Protein AF-W7WMU0-F1 (afdb_monomer)

pLDDT: mean 93.83, std 4.4, range [74.94, 98.0]

Secondary structure (DSSP, 8-state):
--HHHHHHHHHH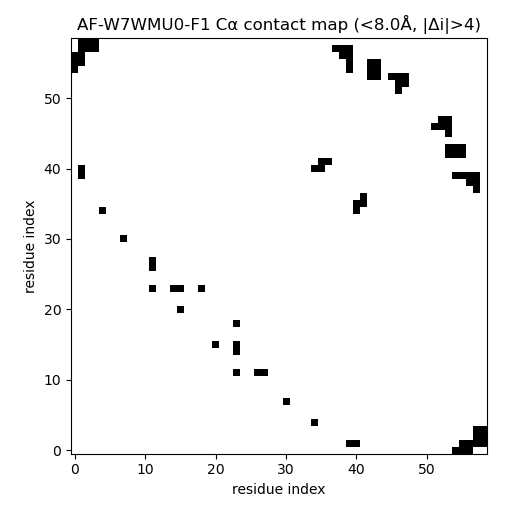HHHHTTS-HHHHHHHHHHHHHHHTTSHHHHHHHHHHHTTS-------

Radius of gyration: 13.33 Å; Cα contacts (8 Å, |Δi|>4): 45; chains: 1; bounding box: 25×21×36 Å

Mean predicted aligned error: 2.96 Å

Nearest PDB structures (foldseek):
  4fzw-assembly1_D  TM=9.761E-01  e=6.772E-04  Escherichia coli K-12
  2ej5-assembly1_A  TM=9.675E-01  e=7.744E-04  Geobacillus kaustophilus
  2zqq-assembly1_F  TM=9.164E-01  e=6.197E-03  Homo sapiens
  2dub-assembly2_D-2  TM=9.183E-01  e=1.695E-02  Rattus norvegicus
  1dub-assembly1_B  TM=9.216E-01  e=3.315E-02  Rattus norvegicus

Solvent-accessible surface area (backbone atoms only — not comparable to full-atom values): 3384 Å² total; per-residue (Å²): 103,51,48,49,60,54,52,52,53,48,56,51,59,65,50,40,78,81,44,57,71,70,60,36,49,53,51,52,54,53,52,50,61,59,47,70,71,32,69,40,44,53,40,45,53,53,17,57,78,65,76,45,86,58,82,47,73,51,110

Foldseek 3Di:
DQVVLVVLVVVLVVCVVPDDPVVSVVSVVVSCVVCCPDPQNVQVVVCVVVVHDGDHDHD

Sequence (59 aa):
MPTRALVATREAIDAAQTLDFDTALQREQQLQRVHGHANDYLEGVSAFLGKRAPRYTDR

Structure (mmCIF, N/CA/C/O backbone):
data_AF-W7WMU0-F1
#
_entry.id   AF-W7WMU0-F1
#
loop_
_atom_site.group_PDB
_atom_site.id
_atom_site.type_symbol
_atom_site.label_atom_id
_atom_site.label_alt_id
_atom_site.label_comp_id
_atom_site.label_asym_id
_atom_site.label_entity_id
_atom_site.label_seq_id
_atom_site.pdbx_PDB_ins_code
_atom_site.Cartn_x
_atom_site.Cartn_y
_atom_site.Cartn_z
_atom_site.occupancy
_atom_site.B_iso_or_equiv
_atom_site.auth_seq_id
_atom_site.auth_comp_id
_atom_site.auth_asym_id
_atom_site.auth_atom_id
_atom_site.pdbx_PDB_model_num
ATOM 1 N N . MET A 1 1 ? -0.397 -6.107 12.449 1.00 79.50 1 MET A N 1
ATOM 2 C CA . MET A 1 1 ? 0.154 -5.502 11.215 1.00 79.50 1 MET A CA 1
ATOM 3 C C . MET A 1 1 ? -0.668 -6.019 10.044 1.00 79.50 1 MET A C 1
ATOM 5 O O . MET A 1 1 ? -1.081 -7.169 10.151 1.00 79.50 1 MET A O 1
ATOM 9 N N . PRO A 1 2 ? -0.913 -5.229 8.984 1.00 90.69 2 PRO A N 1
ATOM 10 C CA . PRO A 1 2 ? -1.654 -5.676 7.804 1.00 90.69 2 PRO A CA 1
ATOM 11 C C . PRO A 1 2 ? -0.742 -6.527 6.907 1.00 90.69 2 PRO A C 1
ATOM 13 O O . PRO A 1 2 ? -0.229 -6.067 5.886 1.00 90.69 2 PRO A O 1
ATOM 16 N N . THR A 1 3 ? -0.451 -7.755 7.342 1.00 92.50 3 THR A N 1
ATOM 17 C CA . THR A 1 3 ? 0.607 -8.607 6.771 1.00 9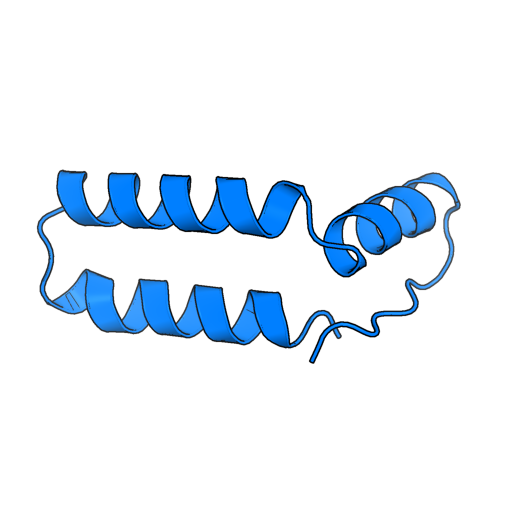2.50 3 THR A CA 1
ATOM 18 C C . THR A 1 3 ? 0.404 -8.856 5.283 1.00 92.50 3 THR A C 1
ATOM 20 O O . THR A 1 3 ? 1.347 -8.720 4.506 1.00 92.50 3 THR A O 1
ATOM 23 N N . ARG A 1 4 ? -0.836 -9.127 4.872 1.00 89.88 4 ARG A N 1
ATOM 24 C CA . ARG A 1 4 ? -1.186 -9.360 3.469 1.00 89.88 4 ARG A CA 1
ATOM 25 C C . ARG A 1 4 ? -0.830 -8.169 2.568 1.00 89.88 4 ARG A C 1
ATOM 27 O O . ARG A 1 4 ? -0.317 -8.366 1.472 1.00 89.88 4 ARG A O 1
ATOM 34 N N . ALA A 1 5 ? -1.060 -6.940 3.035 1.00 91.75 5 ALA A N 1
ATOM 35 C CA . ALA A 1 5 ? -0.697 -5.734 2.290 1.00 91.75 5 ALA A CA 1
ATOM 36 C C . ALA A 1 5 ? 0.828 -5.551 2.213 1.00 91.75 5 ALA A C 1
ATOM 38 O O . ALA A 1 5 ? 1.353 -5.198 1.164 1.00 91.75 5 ALA A O 1
ATOM 39 N N . LEU A 1 6 ? 1.556 -5.849 3.296 1.00 93.06 6 LEU A N 1
ATOM 40 C CA . LEU A 1 6 ? 3.021 -5.762 3.312 1.00 93.06 6 LEU A CA 1
ATOM 41 C C . LEU A 1 6 ? 3.676 -6.760 2.347 1.00 93.06 6 LEU A C 1
ATOM 43 O O . LEU A 1 6 ? 4.633 -6.404 1.661 1.00 93.06 6 LEU A O 1
ATOM 47 N N . VAL A 1 7 ? 3.156 -7.989 2.271 1.00 94.56 7 VAL A N 1
ATOM 48 C CA . VAL A 1 7 ? 3.641 -9.003 1.321 1.00 94.56 7 VAL A CA 1
ATOM 49 C C . VAL A 1 7 ? 3.401 -8.554 -0.120 1.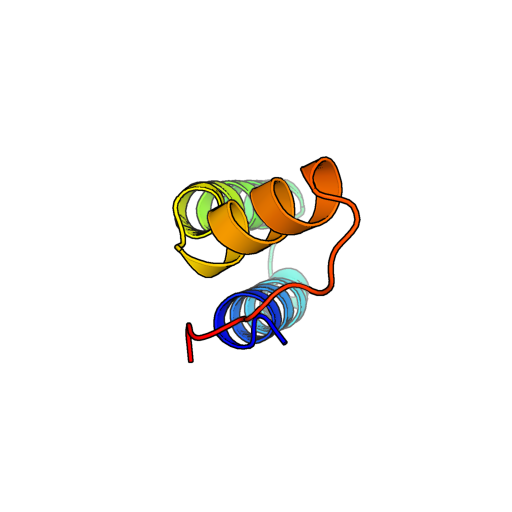00 94.56 7 VAL A C 1
ATOM 51 O O . VAL A 1 7 ? 4.333 -8.590 -0.918 1.00 94.56 7 VAL A O 1
ATOM 54 N N . ALA A 1 8 ? 2.203 -8.053 -0.433 1.00 93.94 8 ALA A N 1
ATOM 55 C CA . ALA A 1 8 ? 1.888 -7.548 -1.768 1.00 93.94 8 ALA A CA 1
ATOM 56 C C . ALA A 1 8 ? 2.779 -6.365 -2.178 1.00 93.94 8 ALA A C 1
ATOM 58 O O . ALA A 1 8 ? 3.260 -6.313 -3.309 1.00 93.94 8 ALA A O 1
ATOM 59 N N . THR A 1 9 ? 3.061 -5.443 -1.252 1.00 94.62 9 THR A N 1
ATOM 60 C CA . THR A 1 9 ? 4.000 -4.340 -1.498 1.00 94.62 9 THR A CA 1
ATOM 61 C C . THR A 1 9 ? 5.409 -4.857 -1.779 1.00 94.62 9 THR A C 1
ATOM 63 O O . THR A 1 9 ? 6.054 -4.379 -2.709 1.00 94.62 9 THR A O 1
ATOM 66 N N . ARG A 1 10 ? 5.886 -5.860 -1.030 1.00 96.19 10 ARG A N 1
ATOM 67 C CA . ARG A 1 10 ? 7.186 -6.491 -1.304 1.00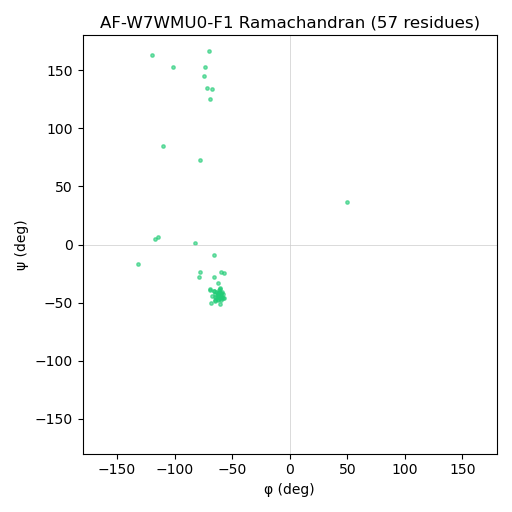 96.19 10 ARG A CA 1
ATOM 68 C C . ARG A 1 10 ? 7.223 -7.099 -2.706 1.00 96.19 10 ARG A C 1
ATOM 70 O O . ARG A 1 10 ? 8.150 -6.829 -3.455 1.00 96.19 10 ARG A O 1
ATOM 77 N N . GLU A 1 11 ? 6.196 -7.857 -3.083 1.00 95.00 11 GLU A N 1
ATOM 78 C CA . GLU A 1 11 ? 6.104 -8.471 -4.413 1.00 95.00 11 GLU A CA 1
ATOM 79 C C . GLU A 1 11 ? 6.048 -7.437 -5.548 1.00 95.00 11 GLU A C 1
ATOM 81 O O . GLU A 1 11 ? 6.553 -7.699 -6.641 1.00 95.00 11 GLU A O 1
ATOM 86 N N . ALA A 1 12 ? 5.433 -6.273 -5.312 1.00 96.00 12 ALA A N 1
ATOM 87 C CA . ALA A 1 12 ? 5.440 -5.163 -6.261 1.00 96.00 12 ALA A CA 1
ATOM 88 C C . ALA A 1 12 ? 6.858 -4.614 -6.465 1.00 96.00 12 ALA A C 1
ATOM 90 O O . ALA A 1 12 ? 7.301 -4.483 -7.605 1.00 96.00 12 ALA A O 1
ATOM 91 N N . ILE A 1 13 ? 7.577 -4.361 -5.365 1.00 96.12 13 ILE A N 1
ATOM 92 C CA . ILE A 1 13 ? 8.952 -3.843 -5.375 1.00 96.12 13 ILE A CA 1
ATOM 93 C C . ILE A 1 13 ? 9.904 -4.830 -6.054 1.00 96.12 13 ILE A C 1
ATOM 95 O O . ILE A 1 13 ? 10.689 -4.429 -6.912 1.00 96.12 13 ILE A O 1
ATOM 99 N N . ASP A 1 14 ? 9.821 -6.115 -5.703 1.00 96.94 14 ASP A N 1
ATOM 100 C CA . ASP A 1 14 ? 10.688 -7.152 -6.267 1.00 96.94 14 ASP A CA 1
ATOM 101 C C . ASP A 1 14 ? 10.516 -7.244 -7.786 1.00 96.94 14 ASP A C 1
ATOM 103 O O . ASP A 1 14 ? 11.492 -7.319 -8.530 1.00 96.94 14 ASP A O 1
ATOM 107 N N . ALA A 1 15 ? 9.277 -7.178 -8.269 1.00 95.31 15 ALA A N 1
ATOM 108 C CA . ALA A 1 15 ? 9.017 -7.289 -9.693 1.00 95.31 15 ALA A CA 1
ATOM 109 C C . ALA A 1 15 ? 9.299 -6.013 -10.490 1.00 95.31 15 ALA A C 1
ATOM 111 O O . ALA A 1 15 ? 9.635 -6.109 -11.670 1.00 95.31 15 ALA A O 1
ATOM 112 N N . ALA A 1 16 ? 9.183 -4.833 -9.876 1.00 96.25 16 ALA A N 1
ATOM 113 C CA . ALA A 1 16 ? 9.479 -3.563 -10.535 1.00 96.25 16 ALA A CA 1
ATOM 114 C C . ALA A 1 16 ? 10.917 -3.507 -11.081 1.00 96.25 16 ALA A C 1
ATOM 116 O O . ALA A 1 16 ? 11.168 -2.814 -12.060 1.00 96.25 16 ALA A O 1
ATOM 117 N N . GLN A 1 17 ? 11.842 -4.293 -10.517 1.00 96.44 17 GLN A N 1
ATOM 118 C CA . GLN A 1 17 ? 13.231 -4.389 -10.982 1.00 96.44 17 GLN A CA 1
ATOM 119 C C . GLN A 1 17 ? 13.369 -4.859 -12.439 1.00 96.44 17 GLN A C 1
ATOM 121 O O . GLN A 1 17 ? 14.383 -4.582 -13.075 1.00 96.44 17 GLN A O 1
ATOM 126 N N . THR A 1 18 ? 12.373 -5.576 -12.969 1.00 96.75 18 THR A N 1
ATOM 127 C CA . THR A 1 18 ? 12.385 -6.126 -14.336 1.00 96.75 18 THR A CA 1
ATOM 128 C C . THR A 1 18 ? 11.289 -5.553 -15.234 1.00 96.75 18 THR A C 1
ATOM 130 O O . THR A 1 18 ? 11.113 -6.030 -16.352 1.00 96.75 18 THR A O 1
ATOM 133 N N . LEU A 1 19 ? 10.516 -4.581 -14.745 1.00 96.25 19 LEU A N 1
ATOM 134 C CA . LEU A 1 19 ? 9.435 -3.942 -15.493 1.00 96.25 19 LEU A CA 1
ATOM 135 C C . LEU A 1 19 ? 9.887 -2.579 -16.017 1.00 96.25 19 LEU A C 1
ATOM 137 O O . LEU A 1 19 ? 10.731 -1.917 -15.416 1.00 96.25 19 LEU A O 1
ATOM 141 N N . ASP A 1 20 ? 9.290 -2.142 -17.124 1.00 97.69 20 ASP A N 1
ATOM 142 C CA . ASP A 1 20 ? 9.319 -0.723 -17.459 1.00 97.69 20 ASP A CA 1
ATOM 143 C C . ASP A 1 20 ? 8.444 0.082 -16.485 1.00 97.69 20 ASP A C 1
ATOM 145 O O . ASP A 1 20 ? 7.653 -0.456 -15.701 1.00 97.69 20 ASP A O 1
ATOM 149 N N . PHE A 1 21 ? 8.621 1.399 -16.524 1.00 96.38 21 PHE A N 1
ATOM 150 C CA . PHE A 1 21 ? 7.972 2.307 -15.589 1.00 96.38 21 PHE A CA 1
ATOM 151 C C . PHE A 1 21 ? 6.439 2.244 -15.667 1.00 96.38 21 PHE A C 1
ATOM 153 O O . PHE A 1 21 ? 5.772 2.137 -14.637 1.00 96.38 21 PHE A O 1
ATOM 160 N N . ASP A 1 22 ? 5.879 2.244 -16.877 1.00 98.00 22 ASP A N 1
ATOM 161 C CA . ASP A 1 22 ? 4.428 2.234 -17.076 1.00 98.00 22 ASP A CA 1
ATOM 162 C C . ASP A 1 22 ? 3.800 0.926 -16.577 1.00 98.00 22 ASP A C 1
ATOM 164 O O . ASP A 1 22 ? 2.750 0.936 -15.927 1.00 98.00 22 ASP A O 1
ATOM 168 N N . THR A 1 23 ? 4.457 -0.210 -16.816 1.00 97.25 23 THR A N 1
ATOM 169 C CA . THR A 1 23 ? 3.985 -1.519 -16.355 1.00 97.25 23 THR A CA 1
ATOM 170 C C . THR A 1 23 ? 4.082 -1.641 -14.836 1.00 97.25 23 THR A C 1
ATOM 172 O O . THR A 1 23 ? 3.176 -2.195 -14.205 1.00 97.25 23 THR A O 1
ATOM 175 N N . ALA A 1 24 ? 5.137 -1.093 -14.225 1.00 97.19 24 ALA A N 1
ATOM 176 C CA . ALA A 1 24 ? 5.265 -1.040 -12.771 1.00 97.19 24 ALA A CA 1
ATOM 177 C C . ALA A 1 24 ? 4.114 -0.236 -12.134 1.00 97.19 24 ALA A C 1
ATOM 179 O O . ALA A 1 24 ? 3.460 -0.734 -11.214 1.00 97.19 24 ALA A O 1
ATOM 180 N N . LEU A 1 25 ? 3.777 0.938 -12.682 1.00 97.12 25 LEU A N 1
ATOM 181 C CA . LEU A 1 25 ? 2.656 1.757 -12.202 1.00 97.12 25 LEU A CA 1
ATOM 182 C C . LEU A 1 25 ? 1.300 1.053 -12.340 1.00 97.12 25 LEU A C 1
ATOM 184 O O . LEU A 1 25 ? 0.482 1.075 -11.416 1.00 97.12 25 LEU A O 1
ATOM 188 N N . GLN A 1 26 ? 1.050 0.390 -13.472 1.00 96.88 26 GLN A N 1
ATOM 189 C CA . GLN A 1 26 ? -0.188 -0.373 -13.667 1.00 96.88 26 GLN A CA 1
ATOM 190 C C . GLN A 1 26 ? -0.318 -1.505 -12.644 1.00 96.88 26 GLN A C 1
ATOM 192 O O . GLN A 1 26 ? -1.409 -1.752 -12.117 1.00 96.88 26 GLN A O 1
ATOM 197 N N . ARG A 1 27 ? 0.792 -2.177 -12.326 1.00 94.81 27 ARG A N 1
ATOM 198 C CA . ARG A 1 27 ? 0.819 -3.229 -11.311 1.00 94.81 27 ARG A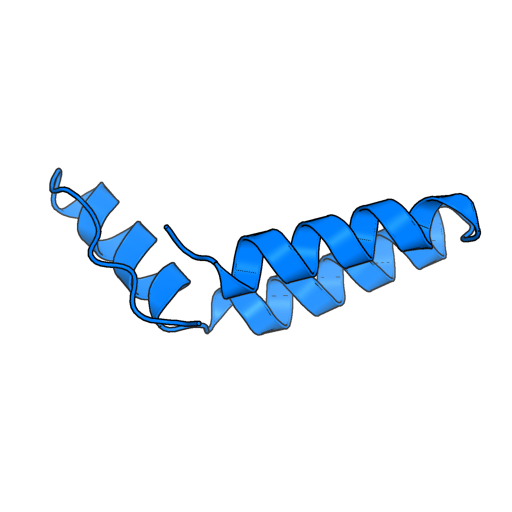 CA 1
ATOM 199 C C . ARG A 1 27 ? 0.512 -2.679 -9.920 1.00 94.81 27 ARG A C 1
ATOM 201 O O . ARG A 1 27 ? -0.310 -3.262 -9.213 1.00 94.81 27 ARG A O 1
ATOM 208 N N . GLU A 1 28 ? 1.107 -1.551 -9.541 1.00 95.94 28 GLU A N 1
ATOM 209 C CA . GLU A 1 28 ? 0.794 -0.878 -8.276 1.00 95.94 28 GLU A CA 1
ATOM 210 C C . GLU A 1 28 ? -0.687 -0.489 -8.191 1.00 95.94 28 GLU A C 1
ATOM 212 O O . GLU A 1 28 ? -1.340 -0.780 -7.188 1.00 95.94 28 GLU A O 1
ATOM 217 N N . GLN A 1 29 ? -1.255 0.083 -9.259 1.00 96.00 29 GLN A N 1
ATOM 218 C CA . GLN A 1 29 ? -2.678 0.430 -9.322 1.00 96.00 29 GLN A CA 1
ATOM 219 C C . GLN A 1 29 ? -3.574 -0.795 -9.089 1.00 96.00 29 GLN A C 1
ATOM 221 O O . GLN A 1 29 ? -4.546 -0.724 -8.331 1.00 96.00 29 GLN A O 1
ATOM 226 N N . GLN A 1 30 ? -3.275 -1.922 -9.741 1.00 94.75 30 GLN A N 1
ATOM 227 C CA . GLN A 1 30 ? -4.051 -3.152 -9.580 1.00 94.75 30 GLN A CA 1
ATOM 228 C C . GLN A 1 30 ? -3.998 -3.666 -8.140 1.00 94.75 30 GLN A C 1
ATOM 230 O O . GLN A 1 30 ? -5.044 -3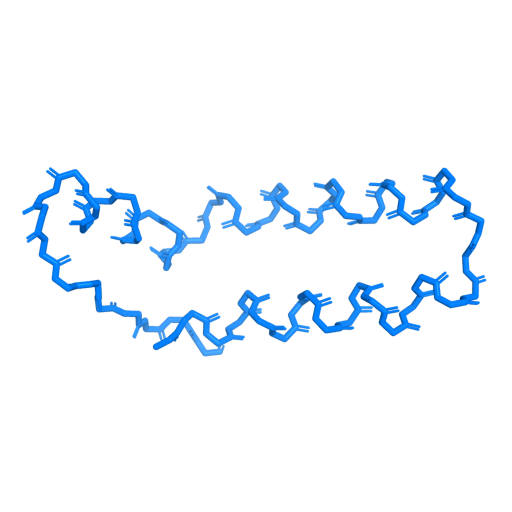.998 -7.577 1.00 94.75 30 GLN A O 1
ATOM 235 N N . LEU A 1 31 ? -2.807 -3.681 -7.537 1.00 94.00 31 LEU A N 1
ATOM 236 C CA . LEU A 1 31 ? -2.622 -4.097 -6.149 1.00 94.00 31 LEU A CA 1
ATOM 237 C C . LEU A 1 31 ? -3.385 -3.175 -5.195 1.00 94.00 31 LEU A C 1
ATOM 239 O O . LEU A 1 31 ? -4.162 -3.659 -4.372 1.00 94.00 31 LEU A O 1
ATOM 243 N N . GLN A 1 32 ? -3.262 -1.857 -5.353 1.00 93.31 32 GLN A N 1
ATOM 244 C CA . GLN A 1 32 ? -3.991 -0.897 -4.522 1.00 93.31 32 GLN A CA 1
ATOM 245 C C . GLN A 1 32 ? -5.507 -1.046 -4.653 1.00 93.31 32 GLN A C 1
ATOM 247 O O . GLN A 1 32 ? -6.214 -0.992 -3.651 1.00 93.31 32 GLN A O 1
ATOM 252 N N . ARG A 1 33 ? -6.026 -1.316 -5.857 1.00 92.69 33 ARG A N 1
ATOM 253 C CA . ARG A 1 33 ? -7.462 -1.568 -6.056 1.00 92.69 33 ARG A CA 1
ATOM 254 C C . ARG A 1 33 ? -7.942 -2.807 -5.297 1.00 92.69 33 ARG A C 1
ATOM 256 O O . ARG A 1 33 ? -9.020 -2.779 -4.714 1.00 92.69 33 ARG A O 1
ATOM 263 N N . VAL A 1 34 ? -7.158 -3.885 -5.295 1.00 89.81 34 VAL A N 1
ATOM 264 C CA . VAL A 1 34 ? -7.494 -5.111 -4.551 1.00 89.81 34 VAL A CA 1
ATOM 265 C C . VAL A 1 34 ? -7.433 -4.864 -3.042 1.00 89.81 34 VAL A C 1
ATOM 267 O O . VAL A 1 34 ? -8.340 -5.263 -2.313 1.00 89.81 34 VAL A O 1
ATOM 270 N N . HIS A 1 35 ? -6.391 -4.183 -2.564 1.00 89.50 35 HIS A N 1
ATOM 271 C CA . HIS A 1 35 ? -6.186 -3.952 -1.134 1.00 89.50 35 HIS A CA 1
ATOM 272 C C . HIS A 1 35 ? -7.059 -2.836 -0.550 1.00 89.50 35 HIS A C 1
ATOM 274 O O . HIS A 1 35 ? -7.378 -2.893 0.634 1.00 89.50 35 HIS A O 1
ATOM 280 N N . GLY A 1 36 ? -7.529 -1.885 -1.360 1.00 87.19 36 GLY A N 1
ATOM 281 C CA . GLY A 1 36 ? -8.461 -0.828 -0.947 1.00 87.19 36 GLY A CA 1
ATOM 282 C C . GLY A 1 36 ? -9.853 -1.331 -0.544 1.00 87.19 36 GLY A C 1
ATOM 283 O O . GLY A 1 36 ? -10.658 -0.572 -0.011 1.00 87.19 36 GLY A O 1
ATOM 284 N N . HIS A 1 37 ? -10.146 -2.613 -0.771 1.00 87.94 37 HIS A N 1
ATOM 285 C CA . HIS A 1 37 ? -11.370 -3.274 -0.313 1.00 87.94 37 HIS A CA 1
ATOM 286 C C . HIS A 1 37 ? -11.108 -4.372 0.731 1.00 87.94 37 HIS A C 1
ATOM 288 O O . HIS A 1 37 ? -12.032 -5.090 1.105 1.00 87.94 37 HIS A O 1
ATOM 294 N N . ALA A 1 38 ? -9.866 -4.521 1.204 1.00 90.69 38 ALA A N 1
ATOM 295 C CA . ALA A 1 38 ? -9.519 -5.507 2.223 1.00 90.69 38 ALA A CA 1
ATOM 296 C C . ALA A 1 38 ? -10.035 -5.096 3.612 1.00 90.69 38 ALA A C 1
ATOM 298 O O . ALA A 1 38 ? -10.148 -3.906 3.924 1.00 90.69 38 ALA A O 1
ATOM 299 N N . ASN A 1 39 ? -10.293 -6.081 4.476 1.00 90.38 39 ASN A N 1
ATOM 300 C CA . ASN A 1 39 ? -10.792 -5.829 5.829 1.00 90.38 39 ASN A CA 1
ATOM 301 C C . ASN A 1 39 ? -9.792 -5.002 6.637 1.00 90.38 39 ASN A C 1
ATOM 303 O O . ASN A 1 39 ? -10.174 -4.043 7.304 1.00 90.38 39 ASN A O 1
ATOM 307 N N . ASP A 1 40 ? -8.504 -5.323 6.518 1.00 92.88 40 ASP A N 1
ATOM 308 C CA . ASP A 1 40 ? -7.443 -4.598 7.214 1.00 92.88 40 ASP A CA 1
ATOM 309 C C . ASP A 1 40 ? -7.298 -3.144 6.740 1.00 92.88 40 ASP A C 1
ATOM 311 O O . ASP A 1 40 ? -6.909 -2.281 7.529 1.00 92.88 40 ASP A O 1
ATOM 315 N N . TYR A 1 41 ? -7.652 -2.845 5.485 1.00 93.19 41 TYR A N 1
ATOM 316 C CA . TYR A 1 41 ? -7.713 -1.466 4.999 1.00 93.19 41 TYR A CA 1
ATOM 317 C C 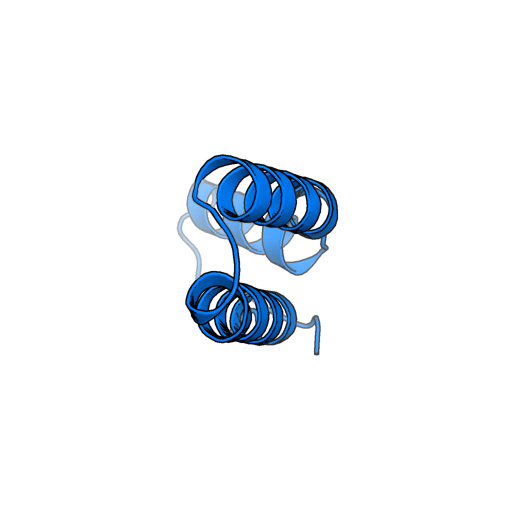. TYR A 1 41 ? -8.859 -0.703 5.672 1.00 93.19 41 TYR A C 1
ATOM 319 O O . TYR A 1 41 ? -8.640 0.367 6.244 1.00 93.19 41 TYR A O 1
ATOM 327 N N . LEU A 1 42 ? -10.065 -1.280 5.670 1.00 94.00 42 LEU A N 1
ATOM 328 C CA . LEU A 1 42 ? -11.237 -0.681 6.317 1.00 94.00 42 LEU A CA 1
ATOM 329 C C . LEU A 1 42 ? -11.015 -0.480 7.824 1.00 94.00 42 LEU A C 1
ATOM 331 O O . LEU A 1 42 ? -11.353 0.573 8.366 1.00 94.00 42 LEU A O 1
ATOM 335 N N . GLU A 1 43 ? -10.399 -1.454 8.493 1.00 95.88 43 GLU A N 1
ATOM 336 C CA . GLU A 1 43 ? -10.031 -1.367 9.906 1.00 95.88 43 GLU A CA 1
ATOM 337 C C . GLU A 1 43 ? -8.987 -0.276 10.156 1.00 95.88 43 GLU A C 1
ATOM 339 O O . GLU A 1 43 ? -9.132 0.495 11.103 1.00 95.88 43 GLU A O 1
ATOM 344 N N . GLY A 1 44 ? -7.965 -0.162 9.303 1.00 94.69 44 GLY A N 1
ATOM 345 C CA . GLY A 1 44 ? -6.973 0.909 9.390 1.00 94.69 44 GLY A CA 1
ATOM 346 C C . GLY A 1 44 ? -7.613 2.297 9.310 1.00 94.69 44 GLY A C 1
ATOM 347 O O . GLY A 1 44 ? -7.338 3.155 10.151 1.00 94.69 44 GLY A O 1
ATOM 348 N N . VAL A 1 45 ? -8.530 2.496 8.356 1.00 95.81 45 VAL A N 1
ATOM 349 C CA . VAL A 1 45 ? -9.283 3.753 8.195 1.00 95.81 45 VAL A CA 1
ATOM 350 C C . VAL A 1 45 ? -10.191 4.013 9.402 1.00 95.81 45 VAL A C 1
ATOM 352 O O . VAL A 1 45 ? -10.169 5.108 9.966 1.00 95.81 45 VAL A O 1
ATOM 355 N N . SER A 1 46 ? -10.954 3.010 9.846 1.00 97.06 46 SER A N 1
ATOM 356 C CA . SER A 1 46 ? -11.834 3.113 11.020 1.00 97.06 46 SER A CA 1
ATOM 357 C C . SER A 1 46 ? -11.056 3.447 12.295 1.00 97.06 46 SER A C 1
ATOM 359 O O . SER A 1 46 ? -11.449 4.330 13.060 1.00 97.06 46 SER A O 1
ATOM 361 N N . ALA A 1 47 ? -9.936 2.764 12.525 1.00 97.25 47 ALA A N 1
ATOM 362 C CA . ALA A 1 47 ? -9.090 2.965 13.690 1.00 97.25 47 ALA A CA 1
ATOM 363 C C . ALA A 1 47 ? -8.446 4.355 13.696 1.00 97.25 47 ALA A C 1
ATOM 365 O O . ALA A 1 47 ? -8.417 5.001 14.745 1.00 97.25 47 ALA A O 1
ATOM 366 N N . PHE A 1 48 ? -8.006 4.838 12.528 1.00 97.25 48 PHE A N 1
ATOM 367 C CA . PHE A 1 48 ? -7.483 6.192 12.359 1.00 97.25 48 PHE A CA 1
ATOM 368 C C . PHE A 1 48 ? -8.536 7.253 12.703 1.00 97.25 48 PHE A C 1
ATOM 370 O O . PHE A 1 48 ? -8.284 8.113 13.548 1.00 97.25 48 PHE A O 1
ATOM 377 N N . LEU A 1 49 ? -9.742 7.150 12.130 1.00 98.00 49 LEU A N 1
ATOM 378 C CA . LEU A 1 49 ? -10.854 8.061 12.435 1.00 98.00 49 LEU A CA 1
ATOM 379 C C . LEU A 1 49 ? -11.252 8.008 13.920 1.00 98.00 49 LEU A C 1
ATOM 381 O O . LEU A 1 49 ? -11.552 9.036 14.523 1.00 98.00 49 LEU A O 1
ATOM 385 N N . GLY A 1 50 ? -11.210 6.817 14.521 1.00 97.81 50 GLY A N 1
ATOM 386 C CA . GLY A 1 50 ? -11.516 6.584 15.931 1.00 97.81 50 GLY A CA 1
ATOM 387 C C . GLY A 1 50 ? -10.370 6.865 16.908 1.00 97.81 50 GLY A C 1
ATOM 388 O O . GLY A 1 50 ? -10.549 6.632 18.101 1.00 97.81 50 GLY A O 1
ATOM 389 N N . LYS A 1 51 ? -9.198 7.324 16.438 1.00 97.00 51 LYS A N 1
ATOM 390 C CA . LYS A 1 51 ? -7.988 7.565 17.253 1.00 97.00 51 LYS A CA 1
ATOM 391 C C . LYS A 1 51 ? -7.603 6.380 18.154 1.00 97.00 51 LYS A C 1
ATOM 393 O O . LYS A 1 51 ? -7.150 6.563 19.284 1.00 97.00 51 LYS A O 1
ATOM 398 N N . ARG A 1 52 ? -7.793 5.158 17.660 1.00 97.81 52 ARG A N 1
ATOM 399 C CA . ARG A 1 52 ? -7.500 3.908 18.374 1.00 97.81 52 ARG A CA 1
ATOM 400 C C . ARG A 1 52 ? -6.463 3.089 17.618 1.00 97.81 52 ARG A C 1
ATOM 402 O O . ARG A 1 52 ? -6.246 3.286 16.426 1.00 97.81 52 ARG A O 1
ATOM 409 N N . ALA A 1 53 ? -5.850 2.129 18.301 1.00 96.19 53 ALA A N 1
ATOM 410 C CA . ALA A 1 53 ? -4.986 1.166 17.634 1.00 96.19 53 ALA A CA 1
ATOM 411 C C . ALA A 1 53 ? -5.816 0.238 16.711 1.00 96.19 53 ALA A C 1
ATOM 413 O O . ALA A 1 53 ? -6.860 -0.267 17.146 1.00 96.19 53 ALA A O 1
ATOM 414 N N . PRO A 1 54 ? -5.379 0.001 15.460 1.00 95.62 54 PRO A N 1
ATOM 415 C CA . PRO A 1 54 ? -6.029 -0.937 14.548 1.00 95.62 54 PRO A CA 1
ATOM 416 C C . PRO A 1 54 ? -5.757 -2.399 14.927 1.00 95.62 54 PRO A C 1
ATOM 418 O O . PRO A 1 54 ? -4.658 -2.759 15.360 1.00 95.62 54 PRO A O 1
ATOM 421 N N . ARG A 1 55 ? -6.749 -3.264 14.707 1.00 94.69 55 ARG A N 1
ATOM 422 C CA . ARG A 1 55 ? -6.684 -4.717 14.906 1.00 94.69 55 ARG A CA 1
ATOM 423 C C . ARG A 1 55 ? -6.701 -5.448 13.570 1.00 94.69 55 ARG A C 1
ATOM 425 O O . ARG A 1 55 ? -7.734 -5.913 13.111 1.00 94.69 55 ARG A O 1
ATOM 432 N N . TYR A 1 56 ? -5.519 -5.579 12.991 1.00 94.00 56 TYR A N 1
ATOM 433 C CA . TYR A 1 56 ? -5.318 -6.293 11.735 1.00 94.00 56 TYR A CA 1
ATOM 434 C C . TYR A 1 56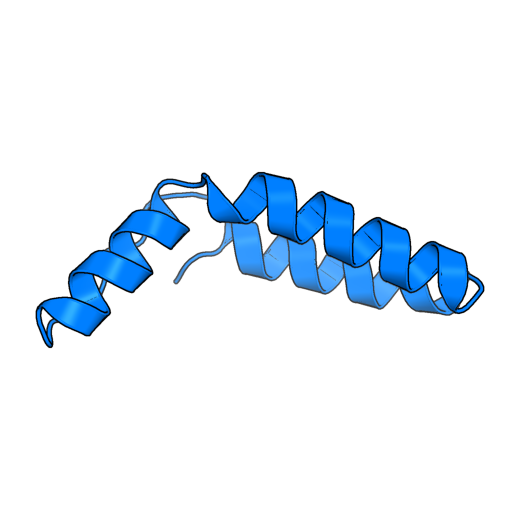 ? -5.470 -7.811 11.898 1.00 94.00 56 TYR A C 1
ATOM 436 O O . TYR A 1 56 ? -4.916 -8.393 12.839 1.00 94.00 56 TYR A O 1
ATOM 444 N N . THR A 1 57 ? -6.190 -8.443 10.977 1.00 90.88 57 THR A N 1
ATOM 445 C CA . THR A 1 57 ? -6.503 -9.880 10.985 1.00 90.88 57 THR A CA 1
ATOM 446 C C . THR A 1 57 ? -6.243 -10.577 9.656 1.00 90.88 57 THR A C 1
ATOM 448 O O . THR A 1 57 ? -6.128 -11.804 9.661 1.00 90.88 57 THR A O 1
ATOM 451 N N . ASP A 1 58 ? -6.104 -9.836 8.552 1.00 81.94 58 ASP A N 1
ATOM 452 C CA . ASP A 1 58 ? -5.785 -10.436 7.258 1.00 81.94 58 ASP A CA 1
ATOM 453 C C . ASP A 1 58 ? -4.336 -10.967 7.288 1.00 81.94 58 ASP A C 1
ATOM 455 O O . ASP A 1 58 ? -3.381 -10.252 7.617 1.00 81.94 58 ASP A O 1
ATOM 459 N N . ARG A 1 59 ? -4.169 -12.256 6.974 1.00 74.94 59 ARG A N 1
A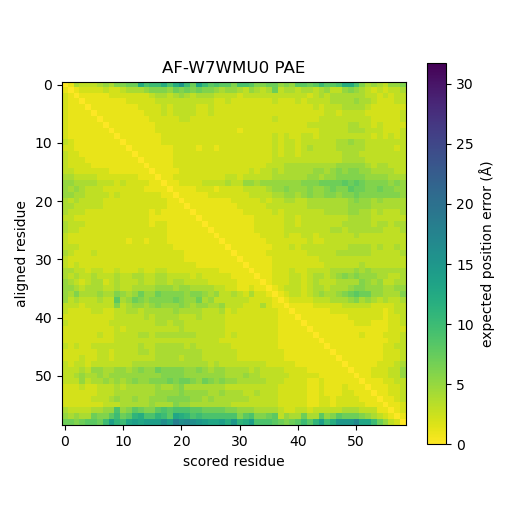TOM 460 C CA . ARG A 1 59 ? -2.872 -12.948 6.922 1.00 74.94 59 ARG A CA 1
ATOM 461 C C . ARG A 1 59 ? -2.554 -13.395 5.509 1.00 74.94 59 ARG A C 1
ATOM 463 O O . ARG A 1 59 ? -3.489 -13.855 4.815 1.00 74.94 59 ARG A O 1
#